Protein AF-A0A447TY41-F1 (afdb_monomer)

Nearest PDB structures (foldseek):
  3ml3-assembly1_A  TM=8.806E-01  e=8.687E-05  Shigella flexneri
  5ke1-assembly2_B  TM=9.148E-01  e=4.605E-04  Shigella flexneri
  3h09-assembly2_B  TM=2.979E-01  e=4.575E-01  Haemophilus influenzae
  3vn3-assembly2_B  TM=2.787E-01  e=1.148E+00  Typhula ishikariensis

Sequence (114 aa):
MTNEGTLVFGDSEETGAIFTLNGDLINMGTMTSGSSASTPGNTLYVDGDYTGNGGSLYLNTVLGDDDSATDKLVITGDASGTTDLYINGIGDGAQTTNGIEVVDVWRRIDQRCV

Mean predicted aligned error: 4.93 Å

Radius of gyration: 14.56 Å; Cα contacts (8 Å, |Δi|>4): 320; chains: 1; bounding box: 31×42×34 Å

InterPro domains:
  IPR006315 Outer membrane autotransporter barrel domain [TIGR01414] (39-105)
  IPR011050 Pectin lyase fold/virulence factor [SSF51126] (3-105)
  IPR012332 Autotransporter, pectate lyase C-like domain superfamily [G3DSA:2.160.20.20] (1-110)
  IPR043990 Autochaperone domain type 1 [PF18883] (40-105)
  IPR043990 Autochaperone domain type 1 [cd01344] (22-105)
  IPR051551 Bacterial autotransporter adhesion [PTHR35037] (2-109)

Solvent-accessible surface area (backbone atoms only — not comparable to full-atom values): 5992 Å² total; per-residue (Å²): 89,75,41,75,49,80,47,73,33,42,39,60,88,52,67,57,30,73,37,77,40,87,40,43,39,36,32,47,20,39,37,33,55,37,43,49,81,90,51,40,33,27,30,40,34,31,53,23,37,37,34,27,60,74,11,39,39,41,3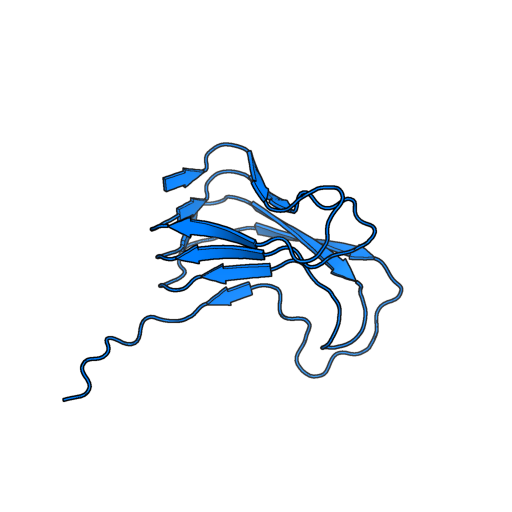1,35,29,43,38,37,37,47,84,37,47,35,21,34,42,38,29,54,18,53,78,46,80,41,63,52,78,44,75,54,70,44,78,89,53,50,79,54,89,87,46,65,81,45,70,48,69,40,66,67,70,78,83,75,77,126

pLDDT: mean 91.07, std 11.79, range [48.72, 98.69]

Secondary structure (DSSP, 8-state):
-EESSEEEES-SS-SS-EEEEES-EEESSEEEE-S-TT----EEEEES-EEEEEEEEEEEEE-SSTT--B-EEEESS-EEEEEEEEEEEES-----SS----EEE---------

Organism: Salmonella enterica I (NCBI:txid59201)

Structure (mmCIF, N/CA/C/O backbone):
data_AF-A0A447TY41-F1
#
_entry.id   AF-A0A447TY41-F1
#
loop_
_atom_site.group_PDB
_atom_site.id
_atom_site.type_symbol
_atom_site.label_atom_id
_atom_site.label_alt_id
_atom_site.label_comp_id
_atom_site.label_asym_id
_atom_site.label_entity_id
_atom_site.label_seq_id
_atom_site.pdbx_PDB_ins_code
_atom_site.Cartn_x
_atom_site.Cartn_y
_atom_site.Cartn_z
_atom_site.occupancy
_atom_site.B_iso_or_equiv
_atom_site.auth_seq_id
_atom_site.auth_comp_id
_atom_site.auth_asym_id
_atom_site.auth_atom_id
_atom_site.pdbx_PDB_model_num
ATOM 1 N N . MET A 1 1 ? 7.652 -4.869 -14.614 1.00 94.00 1 MET A N 1
ATOM 2 C CA . MET A 1 1 ? 7.192 -3.527 -15.040 1.00 94.00 1 MET A CA 1
ATOM 3 C C . MET A 1 1 ? 7.821 -2.474 -14.142 1.00 94.00 1 MET A C 1
ATOM 5 O O . MET A 1 1 ? 8.090 -2.792 -12.992 1.00 94.00 1 MET A O 1
ATOM 9 N N . THR A 1 2 ? 8.021 -1.245 -14.623 1.00 97.62 2 THR A N 1
ATOM 10 C CA . THR A 1 2 ? 8.491 -0.126 -13.786 1.00 97.62 2 THR A CA 1
ATOM 11 C C . THR A 1 2 ? 7.457 0.988 -13.821 1.00 97.62 2 THR A C 1
ATOM 13 O O . THR A 1 2 ? 7.138 1.494 -14.895 1.00 97.62 2 THR A O 1
ATOM 16 N N . ASN A 1 3 ? 6.923 1.357 -12.660 1.00 97.94 3 ASN A N 1
ATOM 17 C CA . ASN A 1 3 ? 6.087 2.538 -12.508 1.00 97.94 3 ASN A CA 1
ATOM 18 C C . ASN A 1 3 ? 6.968 3.738 -12.147 1.00 97.94 3 ASN A C 1
ATOM 20 O O . ASN A 1 3 ? 7.453 3.806 -11.025 1.00 97.94 3 ASN A O 1
ATOM 24 N N . GLU A 1 4 ? 7.142 4.682 -13.070 1.00 98.19 4 GLU A N 1
ATOM 25 C CA . GLU A 1 4 ? 7.783 5.990 -12.820 1.00 98.19 4 GLU A CA 1
ATOM 26 C C . GLU A 1 4 ? 6.763 7.147 -12.830 1.00 98.19 4 GLU A C 1
ATOM 28 O O . GLU A 1 4 ? 7.127 8.308 -12.660 1.00 98.19 4 GLU A O 1
ATOM 33 N N . GLY A 1 5 ? 5.482 6.837 -13.054 1.00 97.81 5 GLY A N 1
ATOM 34 C CA . GLY A 1 5 ? 4.388 7.801 -13.158 1.00 97.81 5 GLY A CA 1
ATOM 35 C C . GLY A 1 5 ? 3.292 7.516 -12.137 1.00 97.81 5 GLY A C 1
ATOM 36 O O . GLY A 1 5 ? 3.576 7.154 -10.996 1.00 97.81 5 GLY A O 1
ATOM 37 N N . THR A 1 6 ? 2.035 7.676 -12.547 1.00 96.12 6 THR A N 1
ATOM 38 C CA . THR A 1 6 ? 0.879 7.322 -11.716 1.00 96.12 6 THR A CA 1
ATOM 39 C C . THR A 1 6 ? 0.228 6.053 -12.242 1.00 96.12 6 THR A C 1
ATOM 41 O O . THR A 1 6 ? -0.228 6.013 -13.384 1.00 96.12 6 THR A O 1
ATOM 44 N N . LEU A 1 7 ? 0.134 5.042 -11.385 1.00 95.50 7 LEU A N 1
ATOM 45 C CA . LEU A 1 7 ? -0.699 3.867 -11.578 1.00 95.50 7 LEU A CA 1
ATOM 46 C C . LEU A 1 7 ? -1.964 4.034 -10.737 1.00 95.50 7 LEU A C 1
ATOM 48 O O . LEU A 1 7 ? -1.892 4.143 -9.514 1.00 95.50 7 LEU A O 1
ATOM 52 N N . VAL A 1 8 ? -3.118 4.059 -11.396 1.00 93.31 8 VAL A N 1
ATOM 53 C CA . VAL A 1 8 ? -4.423 4.076 -10.730 1.00 93.31 8 VAL A CA 1
ATOM 54 C C . VAL A 1 8 ? -5.003 2.670 -10.793 1.00 93.31 8 VAL A C 1
ATOM 56 O O . VAL A 1 8 ? -5.026 2.077 -11.871 1.00 93.31 8 VAL A O 1
ATOM 59 N N . PHE A 1 9 ? -5.452 2.134 -9.661 1.00 92.81 9 PHE A N 1
ATOM 60 C CA . PHE A 1 9 ? -6.133 0.840 -9.602 1.00 92.81 9 PHE A CA 1
ATOM 61 C C . PHE A 1 9 ? -7.521 0.976 -8.979 1.00 92.81 9 PHE A C 1
ATOM 63 O O . PHE A 1 9 ? -7.733 1.807 -8.105 1.00 92.81 9 PHE A O 1
ATOM 70 N N . GLY A 1 10 ? -8.459 0.137 -9.408 1.00 87.06 10 GLY A N 1
ATOM 71 C CA . GLY A 1 10 ? -9.863 0.238 -9.014 1.00 87.06 10 GLY A CA 1
ATOM 72 C C . GLY A 1 10 ? -10.682 1.168 -9.911 1.00 87.06 10 GLY A C 1
ATOM 73 O O . GLY A 1 10 ? -10.137 1.887 -10.748 1.00 87.06 10 GLY A O 1
ATOM 74 N N . ASP A 1 11 ? -12.000 1.107 -9.748 1.00 73.06 11 ASP A N 1
ATOM 75 C CA . ASP A 1 11 ? -12.969 1.963 -10.434 1.00 73.06 11 ASP A CA 1
ATOM 76 C C . ASP A 1 11 ? -13.445 3.059 -9.465 1.00 73.06 11 ASP A C 1
ATOM 78 O O . ASP A 1 11 ? -13.498 2.849 -8.253 1.00 73.06 11 ASP A O 1
ATOM 82 N N . SER A 1 12 ? -13.769 4.242 -9.983 1.00 66.62 12 SER A N 1
ATOM 83 C CA . SER A 1 12 ? -14.300 5.360 -9.201 1.00 66.62 12 SER A CA 1
ATOM 84 C C . SER A 1 12 ? -15.724 5.141 -8.691 1.00 66.62 12 SER A C 1
ATOM 86 O O . SER A 1 12 ? -16.121 5.822 -7.738 1.00 66.62 12 SER A O 1
ATOM 88 N N . GLU A 1 13 ? -16.473 4.229 -9.321 1.00 69.25 13 GLU A N 1
ATOM 89 C CA . GLU A 1 13 ? -17.896 3.985 -9.041 1.00 69.25 13 GLU A CA 1
ATOM 90 C C . GLU A 1 13 ? -18.181 2.628 -8.374 1.00 69.25 13 GLU A C 1
AT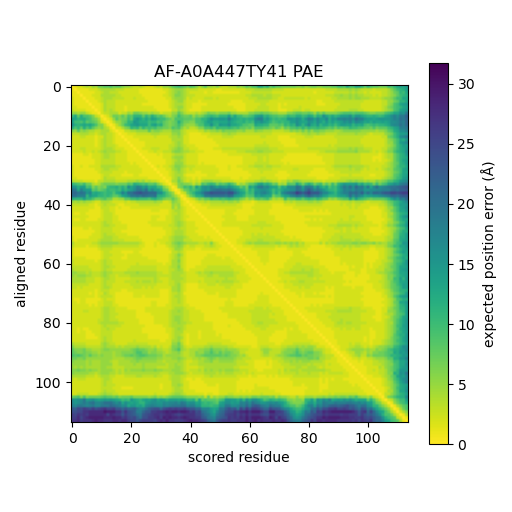OM 92 O O . GLU A 1 13 ? -19.237 2.470 -7.766 1.00 69.25 13 GLU A O 1
ATOM 97 N N . GLU A 1 14 ? -17.245 1.675 -8.428 1.00 71.50 14 GLU A N 1
ATOM 98 C CA . GLU A 1 14 ? -17.434 0.311 -7.918 1.00 71.50 14 GLU A CA 1
ATOM 99 C C . GLU A 1 14 ? -16.449 -0.035 -6.795 1.00 71.50 14 GLU A C 1
ATOM 101 O O . GLU A 1 14 ? -15.270 0.321 -6.825 1.00 71.50 14 GLU A O 1
ATOM 106 N N . THR A 1 15 ? -16.942 -0.789 -5.812 1.00 77.00 15 THR A N 1
ATOM 107 C CA . THR A 1 15 ? -16.141 -1.303 -4.688 1.00 77.00 15 THR A CA 1
ATOM 108 C C . THR A 1 15 ? -15.688 -2.728 -4.960 1.00 77.00 15 THR A C 1
ATOM 110 O O . THR A 1 15 ? -16.400 -3.495 -5.607 1.00 77.00 15 THR A O 1
ATOM 113 N N . GLY A 1 16 ? -14.525 -3.118 -4.435 1.00 86.19 16 GLY A N 1
ATOM 114 C CA . GLY A 1 16 ? -14.048 -4.498 -4.572 1.00 86.19 16 GLY A CA 1
ATOM 115 C C . GLY A 1 16 ? -13.411 -4.802 -5.927 1.00 86.19 16 GLY A C 1
ATOM 116 O O . GLY A 1 16 ? -13.225 -5.971 -6.267 1.00 86.19 16 GLY A O 1
ATOM 117 N N . ALA A 1 17 ? -13.077 -3.778 -6.718 1.00 90.38 17 ALA A N 1
ATOM 118 C CA . AL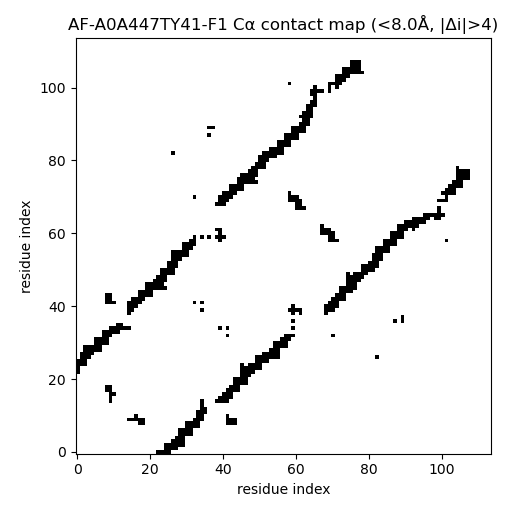A A 1 17 ? -12.400 -3.978 -7.987 1.00 90.38 17 ALA A CA 1
ATOM 119 C C . ALA A 1 17 ? -10.993 -4.549 -7.751 1.00 90.38 17 ALA A C 1
ATOM 121 O O . ALA A 1 17 ? -10.236 -4.060 -6.910 1.00 90.38 17 ALA A O 1
ATOM 122 N N . ILE A 1 18 ? -10.631 -5.571 -8.526 1.00 92.94 18 ILE A N 1
ATOM 123 C CA . ILE A 1 18 ? -9.299 -6.177 -8.502 1.00 92.94 18 ILE A CA 1
ATOM 124 C C . ILE A 1 18 ? -8.593 -5.815 -9.802 1.00 92.94 18 ILE A C 1
ATOM 126 O O . ILE A 1 18 ? -9.063 -6.154 -10.889 1.00 92.94 18 ILE A O 1
ATOM 130 N N . PHE A 1 19 ? -7.448 -5.148 -9.692 1.00 93.94 19 PHE A N 1
ATOM 131 C CA . PHE A 1 19 ? -6.555 -4.908 -10.816 1.00 93.94 19 PHE A CA 1
ATOM 132 C C . PHE A 1 19 ? -5.322 -5.797 -10.683 1.00 93.94 19 PHE A C 1
ATOM 134 O O . PHE A 1 19 ? -4.518 -5.623 -9.767 1.00 93.94 19 PHE A O 1
ATOM 141 N N . THR A 1 20 ? -5.180 -6.751 -11.601 1.00 96.12 20 THR A N 1
ATOM 142 C CA . THR A 1 20 ? -4.077 -7.715 -11.590 1.00 96.12 20 THR A CA 1
ATOM 143 C C . THR A 1 20 ? -2.957 -7.293 -12.529 1.00 96.12 20 THR A C 1
ATOM 145 O O . THR A 1 20 ? -3.161 -7.112 -13.731 1.00 96.12 20 THR A O 1
ATOM 148 N N . LEU A 1 21 ? -1.749 -7.215 -11.982 1.00 96.75 21 LEU A N 1
ATOM 149 C CA . LEU A 1 21 ? -0.504 -7.095 -12.719 1.00 96.7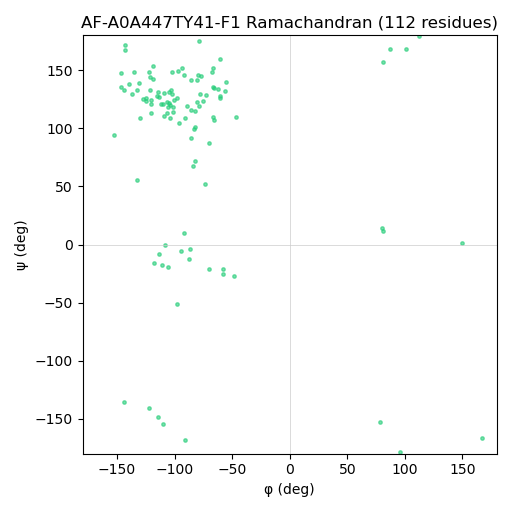5 21 LEU A CA 1
ATOM 150 C C . LEU A 1 21 ? 0.173 -8.458 -12.771 1.00 96.75 21 LEU A C 1
ATOM 152 O O . LEU A 1 21 ? 0.587 -8.984 -11.745 1.00 96.75 21 LEU A O 1
ATOM 156 N N . ASN A 1 22 ? 0.282 -9.024 -13.972 1.00 96.81 22 ASN A N 1
ATOM 157 C CA . ASN A 1 22 ? 0.975 -10.292 -14.172 1.00 96.81 22 ASN A CA 1
ATOM 158 C C . ASN A 1 22 ? 2.487 -10.037 -14.275 1.00 96.81 22 ASN A C 1
ATOM 160 O O . ASN A 1 22 ? 2.941 -9.398 -15.230 1.00 96.81 22 ASN A O 1
ATOM 164 N N . GLY A 1 23 ? 3.250 -10.552 -13.311 1.00 96.75 23 GLY A N 1
ATOM 165 C CA . GLY A 1 23 ? 4.698 -10.396 -13.201 1.00 96.75 23 GLY A CA 1
ATOM 166 C C . GLY A 1 23 ? 5.148 -9.258 -12.281 1.00 96.75 23 GLY A C 1
ATOM 167 O O . GLY A 1 23 ? 4.348 -8.550 -11.672 1.00 96.75 23 GLY A O 1
ATOM 168 N N . ASP A 1 24 ? 6.467 -9.086 -12.205 1.00 98.12 24 ASP A N 1
ATOM 169 C CA . ASP A 1 24 ? 7.102 -8.226 -11.204 1.00 98.12 24 ASP A CA 1
ATOM 170 C C . ASP A 1 24 ? 6.794 -6.733 -11.396 1.00 98.12 24 ASP A C 1
ATOM 172 O O . ASP A 1 24 ? 6.691 -6.230 -12.526 1.00 98.12 24 ASP A O 1
ATOM 176 N N . LEU A 1 25 ? 6.750 -5.989 -10.290 1.00 98.44 25 LEU A N 1
ATOM 177 C CA . LEU A 1 25 ? 6.538 -4.543 -10.257 1.00 98.44 25 LEU A CA 1
ATOM 178 C C . LEU A 1 25 ? 7.666 -3.826 -9.507 1.00 98.44 25 LEU A C 1
ATOM 180 O O . LEU A 1 25 ? 7.919 -4.092 -8.338 1.00 98.44 25 LEU A O 1
ATOM 184 N N . ILE A 1 26 ? 8.282 -2.839 -10.158 1.00 98.69 26 ILE A N 1
ATOM 185 C CA . ILE A 1 26 ? 9.167 -1.857 -9.527 1.00 98.69 26 ILE A CA 1
ATOM 186 C C . ILE A 1 26 ? 8.399 -0.539 -9.402 1.00 98.69 26 ILE A C 1
ATOM 188 O O . ILE A 1 26 ? 7.993 0.028 -10.417 1.00 98.69 26 ILE A O 1
ATOM 192 N N . ASN A 1 27 ? 8.209 -0.034 -8.184 1.00 98.56 27 ASN A N 1
ATOM 193 C CA . ASN A 1 27 ? 7.507 1.224 -7.937 1.00 98.56 27 ASN A CA 1
ATOM 194 C C . ASN A 1 27 ? 8.473 2.371 -7.598 1.00 98.56 27 ASN A C 1
ATOM 196 O O . ASN A 1 27 ? 9.033 2.422 -6.503 1.00 98.56 27 ASN A O 1
ATOM 200 N N . MET A 1 28 ? 8.623 3.306 -8.535 1.00 98.38 28 MET A N 1
ATOM 201 C CA . MET A 1 28 ? 9.368 4.570 -8.409 1.00 98.38 28 MET A CA 1
ATOM 202 C C . MET A 1 28 ? 8.449 5.803 -8.466 1.00 98.38 28 MET A C 1
ATOM 204 O O . MET A 1 28 ? 8.905 6.922 -8.256 1.00 98.38 28 MET A O 1
ATOM 208 N N . GLY A 1 29 ? 7.168 5.600 -8.783 1.00 98.25 29 GLY A N 1
ATOM 209 C CA . GLY A 1 29 ? 6.150 6.633 -8.925 1.00 98.25 29 GLY A CA 1
ATOM 210 C C . GLY A 1 29 ? 5.057 6.524 -7.863 1.00 98.25 29 GLY A C 1
ATOM 211 O O . GLY A 1 29 ? 5.290 6.094 -6.737 1.00 98.25 29 GLY A O 1
ATOM 212 N N . THR A 1 30 ? 3.839 6.921 -8.220 1.00 98.12 30 THR A N 1
ATOM 213 C CA . THR A 1 30 ? 2.658 6.837 -7.353 1.00 98.12 30 THR A CA 1
ATOM 214 C C . THR A 1 30 ? 1.772 5.673 -7.768 1.00 98.12 30 THR A C 1
ATOM 216 O O . THR A 1 30 ? 1.452 5.524 -8.944 1.00 98.12 30 THR A O 1
ATOM 219 N N . MET A 1 31 ? 1.333 4.878 -6.800 1.00 97.56 31 MET A N 1
ATOM 220 C CA . MET A 1 31 ? 0.205 3.961 -6.933 1.00 97.56 31 MET A CA 1
ATOM 221 C C . MET A 1 31 ? -0.949 4.521 -6.105 1.00 97.56 31 MET A C 1
ATOM 223 O O . MET A 1 31 ? -0.749 4.886 -4.948 1.00 97.56 31 MET A O 1
ATOM 227 N N . THR A 1 32 ? -2.144 4.623 -6.673 1.00 94.75 32 THR A N 1
ATOM 228 C CA . THR A 1 32 ? -3.308 5.167 -5.963 1.00 94.75 32 THR A CA 1
ATOM 229 C C . THR A 1 32 ? -4.558 4.370 -6.281 1.00 94.75 32 THR A C 1
ATOM 231 O O . THR A 1 32 ? -4.805 4.028 -7.438 1.00 94.75 32 THR A O 1
ATOM 234 N N . SER A 1 33 ? -5.365 4.103 -5.258 1.00 91.56 33 SER A N 1
ATOM 235 C CA . SER A 1 33 ? -6.720 3.602 -5.470 1.00 91.56 33 SER A CA 1
ATOM 236 C C . SER A 1 33 ? -7.571 4.683 -6.140 1.00 91.56 33 SER A C 1
ATOM 238 O O . SER A 1 33 ? -7.495 5.861 -5.782 1.00 91.56 33 SER A O 1
ATOM 240 N N . GLY A 1 34 ? -8.341 4.282 -7.147 1.00 79.69 34 GLY A N 1
ATOM 241 C CA . GLY A 1 34 ? -9.214 5.120 -7.961 1.00 79.69 34 GLY A CA 1
ATOM 242 C C . GLY A 1 34 ? -10.610 5.321 -7.375 1.00 79.69 34 GLY A C 1
ATOM 243 O O . GLY A 1 34 ? -11.378 6.090 -7.949 1.00 79.69 34 GLY A O 1
ATOM 244 N N . SER A 1 35 ? -10.943 4.678 -6.247 1.00 67.69 35 SER A N 1
ATOM 245 C CA . SER A 1 35 ? -12.245 4.874 -5.601 1.00 67.69 35 SER A CA 1
ATOM 246 C C . SER A 1 35 ? -12.393 6.322 -5.154 1.00 67.69 35 SER A C 1
ATOM 248 O O . SER A 1 35 ? -11.514 6.874 -4.484 1.00 67.69 35 SER A O 1
ATOM 250 N N . SER A 1 36 ? -13.551 6.921 -5.441 1.00 63.28 36 SER A N 1
ATOM 251 C CA . SER A 1 36 ? -13.985 8.080 -4.666 1.00 63.28 36 SER A CA 1
ATOM 252 C C . SER A 1 36 ? -14.013 7.677 -3.186 1.00 63.28 36 SER A C 1
ATOM 254 O O . SER A 1 36 ? -14.359 6.543 -2.850 1.00 63.28 36 SER A O 1
ATOM 256 N N . ALA A 1 37 ? -13.570 8.572 -2.303 1.00 59.16 37 ALA A N 1
ATOM 257 C CA . ALA A 1 37 ? -13.265 8.257 -0.907 1.00 59.16 37 ALA A CA 1
ATOM 258 C C . ALA A 1 37 ? -14.383 7.464 -0.185 1.00 59.16 37 ALA A C 1
ATOM 260 O O . ALA A 1 37 ? -14.100 6.674 0.699 1.00 59.16 37 ALA A O 1
ATOM 261 N N . SER A 1 38 ? -15.649 7.592 -0.585 1.00 63.84 38 SER A N 1
ATOM 262 C CA . SER A 1 38 ? -16.815 7.063 0.129 1.00 63.84 38 SER A CA 1
ATOM 263 C C . SER A 1 38 ? -16.869 5.553 0.402 1.00 63.84 38 SER A C 1
ATOM 265 O O . SER A 1 38 ? -17.587 5.183 1.330 1.00 63.84 38 SER A O 1
ATOM 267 N N . THR A 1 39 ? -16.153 4.688 -0.323 1.00 79.50 39 THR A N 1
ATOM 268 C CA . THR A 1 39 ? -16.205 3.231 -0.077 1.00 79.50 39 THR A CA 1
ATOM 269 C C . THR A 1 39 ? -14.919 2.500 -0.493 1.00 79.50 39 THR A C 1
ATOM 271 O O . THR A 1 39 ? -14.784 2.105 -1.648 1.00 79.50 39 THR A O 1
ATOM 274 N N . PRO A 1 40 ? -13.978 2.279 0.439 1.00 90.94 40 PRO A N 1
ATOM 275 C CA . PRO A 1 40 ? -12.800 1.442 0.213 1.00 90.94 40 PRO A CA 1
ATOM 276 C C . PRO A 1 40 ? -13.124 -0.018 -0.126 1.00 90.94 40 PRO A C 1
ATOM 278 O O . PRO A 1 40 ? 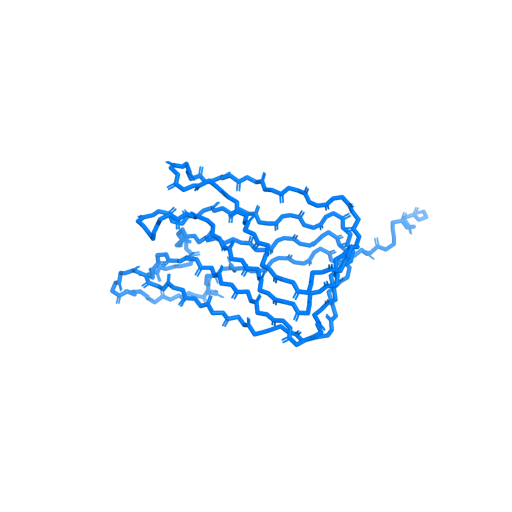-14.185 -0.529 0.233 1.00 90.94 40 PRO A O 1
ATOM 281 N N . GLY A 1 41 ? -12.162 -0.713 -0.732 1.00 92.38 41 GLY A N 1
ATOM 282 C CA . GLY A 1 41 ? -12.223 -2.159 -0.976 1.00 92.38 41 GLY A CA 1
ATOM 283 C C . GLY A 1 41 ? -11.481 -2.631 -2.228 1.00 92.38 41 GLY A C 1
ATOM 284 O O . GLY A 1 41 ? -11.519 -3.815 -2.553 1.00 92.38 41 GLY A O 1
ATOM 285 N N . ASN A 1 42 ? -10.827 -1.732 -2.961 1.00 93.56 42 ASN A N 1
ATOM 286 C CA . ASN A 1 42 ? -10.127 -2.070 -4.194 1.00 93.56 42 ASN A CA 1
ATOM 287 C C . ASN A 1 42 ? -8.790 -2.747 -3.909 1.00 93.56 42 ASN A C 1
ATOM 289 O O . ASN A 1 42 ? -8.082 -2.394 -2.969 1.00 93.56 42 ASN A O 1
ATOM 293 N N . THR A 1 43 ? -8.413 -3.696 -4.760 1.00 95.50 43 THR A N 1
ATOM 294 C CA . THR A 1 43 ? -7.167 -4.450 -4.613 1.00 95.50 43 THR A CA 1
ATOM 295 C C . THR A 1 43 ? -6.269 -4.268 -5.828 1.00 95.50 43 THR A C 1
ATOM 297 O O . THR A 1 43 ? -6.656 -4.579 -6.956 1.00 95.50 43 THR A O 1
ATOM 300 N N . LEU A 1 44 ? -5.036 -3.822 -5.588 1.00 97.19 44 LEU A N 1
ATOM 301 C CA . LEU A 1 44 ? -3.929 -4.000 -6.520 1.00 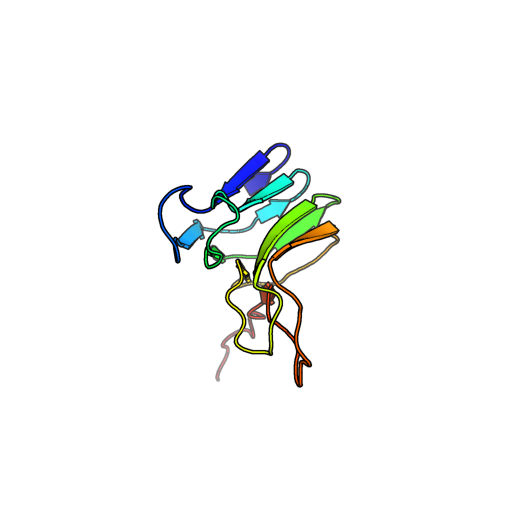97.19 44 LEU A CA 1
ATOM 302 C C . LEU A 1 44 ? -3.295 -5.365 -6.254 1.00 97.19 44 LEU A C 1
ATOM 304 O O . LEU A 1 44 ? -2.749 -5.590 -5.178 1.00 97.19 44 LEU A O 1
ATOM 308 N N . TYR A 1 45 ? -3.368 -6.270 -7.224 1.00 97.44 45 TYR A N 1
ATOM 309 C CA . TYR A 1 45 ? -2.835 -7.625 -7.114 1.00 97.44 45 TYR A CA 1
ATOM 310 C C . TYR A 1 45 ? -1.600 -7.775 -8.007 1.00 97.44 45 TYR A C 1
ATOM 312 O O . TYR A 1 45 ? -1.714 -7.758 -9.232 1.00 97.44 45 TYR A O 1
ATOM 320 N N . VAL A 1 46 ? -0.418 -7.907 -7.412 1.00 97.94 46 VAL A N 1
ATOM 321 C CA . VAL A 1 46 ? 0.851 -8.146 -8.110 1.00 97.94 46 VAL A CA 1
ATOM 322 C C . VAL A 1 46 ? 1.124 -9.645 -8.102 1.00 97.94 46 VAL A C 1
ATOM 324 O O . VAL A 1 46 ? 1.508 -10.206 -7.076 1.00 97.94 46 VAL A O 1
ATOM 327 N N . ASP A 1 47 ? 0.922 -10.290 -9.249 1.00 96.81 47 ASP A N 1
ATOM 328 C CA . ASP A 1 47 ? 1.243 -11.703 -9.436 1.00 96.81 47 ASP A CA 1
ATOM 329 C C . ASP A 1 47 ? 2.727 -11.876 -9.805 1.00 96.81 47 ASP A C 1
ATOM 331 O O . ASP A 1 47 ? 3.084 -12.171 -10.949 1.00 96.81 47 ASP A O 1
ATOM 335 N N . GLY A 1 48 ? 3.599 -11.568 -8.846 1.00 96.88 48 GLY A N 1
ATOM 336 C CA . GLY A 1 48 ? 5.050 -11.526 -8.995 1.00 96.88 48 GLY A CA 1
ATOM 337 C C . GLY A 1 48 ? 5.726 -10.834 -7.813 1.00 96.88 48 GLY A C 1
ATOM 338 O O . GLY A 1 48 ? 5.100 -10.589 -6.778 1.00 96.88 48 GLY A O 1
ATOM 339 N N . ASP A 1 49 ? 7.005 -10.503 -7.975 1.00 97.50 49 ASP A N 1
ATOM 340 C CA . ASP A 1 49 ? 7.768 -9.788 -6.952 1.00 97.50 49 ASP A CA 1
ATOM 341 C C . ASP A 1 49 ? 7.458 -8.279 -6.981 1.00 97.50 49 ASP A C 1
ATOM 343 O O . ASP A 1 49 ? 7.253 -7.672 -8.037 1.00 97.50 49 ASP A O 1
ATOM 347 N N . TYR A 1 50 ? 7.473 -7.638 -5.812 1.00 98.31 50 TYR A N 1
ATOM 348 C CA . TYR A 1 50 ? 7.323 -6.191 -5.664 1.00 98.31 50 TYR A CA 1
ATOM 349 C C . TYR A 1 50 ? 8.615 -5.559 -5.143 1.00 98.31 50 TYR A C 1
ATOM 351 O O . TYR A 1 50 ? 9.142 -5.934 -4.096 1.00 98.31 50 TYR A O 1
ATOM 359 N N . THR A 1 51 ? 9.112 -4.541 -5.840 1.00 98.69 51 THR A N 1
ATOM 360 C CA . THR A 1 51 ? 10.257 -3.737 -5.405 1.00 98.69 51 THR A CA 1
ATOM 361 C C . THR A 1 51 ? 9.857 -2.275 -5.271 1.00 98.69 51 THR A C 1
ATOM 363 O O . THR A 1 51 ? 9.604 -1.589 -6.260 1.00 98.69 51 THR A O 1
ATOM 366 N N . GLY A 1 52 ? 9.851 -1.765 -4.045 1.00 98.56 52 GLY A N 1
ATOM 367 C CA . GLY A 1 52 ? 9.743 -0.336 -3.788 1.00 98.56 52 GLY A CA 1
ATOM 368 C C . GLY A 1 52 ? 11.078 0.372 -4.029 1.00 98.56 52 GLY A C 1
ATOM 369 O O . GLY A 1 52 ? 12.105 -0.037 -3.494 1.00 98.56 52 GLY A O 1
ATOM 370 N N . ASN A 1 53 ? 11.080 1.450 -4.808 1.00 98.25 53 ASN A N 1
ATOM 371 C CA . ASN A 1 53 ? 12.268 2.259 -5.077 1.00 98.25 53 ASN A CA 1
ATOM 372 C C . ASN A 1 53 ? 11.956 3.755 -4.905 1.00 98.25 53 ASN A C 1
ATOM 374 O O . ASN A 1 53 ? 12.114 4.552 -5.828 1.00 98.25 53 ASN A O 1
ATOM 378 N N . GLY A 1 54 ? 11.454 4.114 -3.716 1.00 95.56 54 GLY A N 1
ATOM 379 C CA . GLY A 1 54 ? 11.125 5.497 -3.348 1.00 95.56 54 GLY A CA 1
ATOM 380 C C . GLY A 1 54 ? 9.778 6.007 -3.870 1.00 95.56 54 GLY A C 1
ATOM 381 O O . GLY A 1 54 ? 9.524 7.205 -3.804 1.00 95.56 54 GLY A O 1
ATOM 382 N N . GLY A 1 55 ? 8.929 5.120 -4.399 1.00 97.88 55 GLY A N 1
ATOM 383 C CA . GLY A 1 55 ? 7.560 5.454 -4.794 1.00 97.88 55 GLY A CA 1
ATOM 384 C C . GLY A 1 55 ? 6.581 5.524 -3.615 1.00 97.88 55 GLY A C 1
ATOM 385 O O . GLY A 1 55 ? 6.912 5.170 -2.482 1.00 97.88 55 GLY A O 1
ATOM 386 N N . SER A 1 56 ? 5.343 5.928 -3.898 1.00 98.44 56 SER A N 1
ATOM 387 C CA . SER A 1 56 ? 4.258 6.043 -2.914 1.00 98.44 56 SER A CA 1
ATOM 388 C C . SER A 1 56 ? 3.080 5.123 -3.239 1.00 98.44 56 SER A C 1
ATOM 390 O O . SER A 1 56 ? 2.838 4.802 -4.405 1.00 98.44 56 SER A O 1
ATOM 392 N N . LEU A 1 57 ? 2.326 4.738 -2.212 1.00 98.38 57 LEU A N 1
ATOM 393 C CA . LEU A 1 57 ? 1.062 4.013 -2.294 1.00 98.38 57 LEU A CA 1
ATOM 394 C C . LEU A 1 57 ? -0.013 4.763 -1.496 1.00 98.38 57 LEU A C 1
ATOM 396 O O . LEU A 1 57 ? 0.176 5.022 -0.312 1.00 98.38 57 LEU A O 1
ATOM 400 N N . TYR A 1 58 ? -1.136 5.083 -2.137 1.00 96.44 58 TYR A N 1
ATOM 401 C CA . TYR A 1 58 ? -2.298 5.726 -1.524 1.00 96.44 58 TYR A CA 1
ATOM 402 C C . TYR A 1 58 ? -3.481 4.757 -1.490 1.00 96.44 58 TYR A C 1
ATOM 404 O O . TYR A 1 58 ? -3.934 4.286 -2.538 1.00 96.44 58 TYR A O 1
ATOM 412 N N . LEU A 1 59 ? -3.982 4.488 -0.285 1.00 95.62 59 LEU A N 1
ATOM 413 C CA . LEU A 1 59 ? -5.122 3.609 -0.017 1.00 95.62 59 LEU A CA 1
ATOM 414 C C . LEU A 1 59 ? -6.218 4.384 0.711 1.00 95.62 59 LEU A C 1
ATOM 416 O O . LEU A 1 59 ? -5.915 5.226 1.557 1.00 95.62 59 LEU A O 1
ATOM 420 N N . ASN A 1 60 ? -7.482 4.089 0.420 1.00 93.62 60 ASN A N 1
ATOM 421 C CA . ASN A 1 60 ? -8.594 4.540 1.248 1.00 93.62 60 ASN A CA 1
ATOM 422 C C . ASN A 1 60 ? -8.914 3.479 2.307 1.00 93.62 60 ASN A C 1
ATOM 424 O O . ASN A 1 60 ? -8.821 2.280 2.039 1.00 93.62 60 ASN A O 1
ATOM 428 N N . THR A 1 61 ? -9.328 3.918 3.494 1.00 94.06 61 THR A N 1
ATOM 429 C CA . THR A 1 61 ? -9.688 3.025 4.605 1.00 94.06 61 THR A CA 1
ATOM 430 C C . THR A 1 61 ? -10.811 3.642 5.432 1.00 94.06 61 THR A C 1
ATOM 432 O O . THR A 1 61 ? -10.758 4.822 5.782 1.00 94.06 61 THR A O 1
ATOM 435 N N . VAL A 1 62 ? -11.821 2.850 5.792 1.00 93.88 62 VAL A N 1
ATOM 436 C CA . VAL A 1 62 ? -12.751 3.221 6.862 1.00 93.88 62 VAL A CA 1
ATOM 437 C C . VAL A 1 62 ? -12.012 3.024 8.180 1.00 93.88 62 VAL A C 1
ATOM 439 O O . VAL A 1 62 ? -11.504 1.946 8.445 1.00 93.88 62 VAL A O 1
ATOM 442 N N . LEU A 1 63 ? -11.901 4.052 9.012 1.00 94.88 63 LEU A N 1
ATOM 443 C CA . LEU A 1 63 ? -11.241 3.951 10.307 1.00 94.88 63 LEU A CA 1
ATOM 444 C C . LEU A 1 63 ? -12.221 3.365 11.328 1.00 94.88 63 LEU A C 1
ATOM 446 O O . LEU A 1 63 ? -13.084 4.075 11.848 1.00 94.88 63 LEU A O 1
ATOM 450 N N . GLY A 1 64 ? -12.067 2.073 11.605 1.00 96.31 64 GLY A N 1
ATOM 451 C CA . GLY A 1 64 ? -12.855 1.306 12.566 1.00 96.31 64 GLY A CA 1
ATOM 452 C C . GLY A 1 64 ? -12.000 0.264 13.291 1.00 96.31 64 GLY A C 1
ATOM 453 O O . GLY A 1 64 ? -10.910 0.579 13.768 1.00 96.31 64 GLY A O 1
ATOM 454 N N . ASP A 1 65 ? -12.525 -0.952 13.425 1.00 97.12 65 ASP A N 1
ATOM 455 C CA . 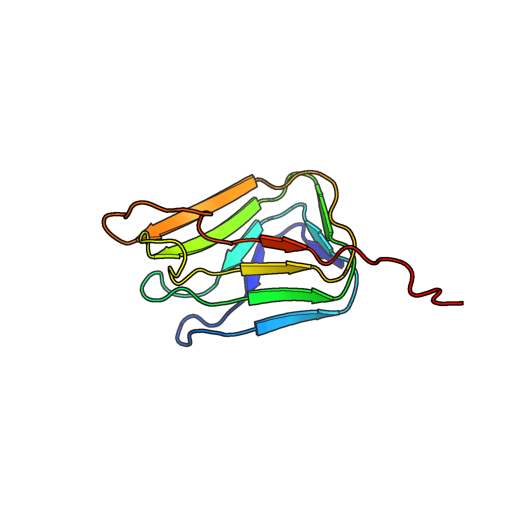ASP A 1 65 ? -11.852 -2.101 14.040 1.00 97.12 65 ASP A CA 1
ATOM 456 C C . ASP A 1 65 ? -11.073 -2.926 12.994 1.00 97.12 65 ASP A C 1
ATOM 458 O O . ASP A 1 65 ? -10.850 -2.468 11.872 1.00 97.12 65 ASP A O 1
ATOM 462 N N . ASP A 1 66 ? -10.622 -4.128 13.362 1.00 97.88 66 ASP A N 1
ATOM 463 C CA . ASP A 1 66 ? -9.831 -5.021 12.500 1.00 97.88 66 ASP A CA 1
ATOM 464 C C . ASP A 1 66 ? -10.549 -5.390 11.181 1.00 97.88 66 ASP A C 1
ATOM 466 O O . ASP A 1 66 ? -9.879 -5.667 10.187 1.00 97.88 66 ASP A O 1
ATOM 470 N N . ASP A 1 67 ? -11.889 -5.347 11.149 1.00 95.88 67 ASP A N 1
ATOM 471 C CA . ASP A 1 67 ? -12.720 -5.721 9.992 1.00 95.88 67 ASP A CA 1
ATOM 472 C C . ASP A 1 67 ? -13.037 -4.527 9.070 1.00 95.88 67 ASP A C 1
ATOM 474 O O . ASP A 1 67 ? -13.867 -4.611 8.158 1.00 95.88 67 ASP A O 1
ATOM 478 N N . SER A 1 68 ? -12.379 -3.389 9.297 1.00 95.75 68 SER A N 1
ATOM 479 C CA . SER A 1 68 ? -12.571 -2.173 8.515 1.00 95.75 68 SER A CA 1
ATOM 480 C C . SER A 1 68 ? -12.346 -2.383 7.017 1.00 95.75 68 SER A C 1
ATOM 482 O O . SER A 1 68 ? -11.309 -2.888 6.580 1.00 95.75 68 SER A O 1
ATOM 484 N N . ALA A 1 69 ? -13.287 -1.893 6.206 1.00 93.38 69 ALA A N 1
ATOM 485 C CA . ALA A 1 69 ? -13.126 -1.860 4.760 1.00 93.38 69 ALA A CA 1
ATOM 486 C C . ALA A 1 69 ? -11.913 -1.001 4.376 1.00 93.38 69 ALA A C 1
ATOM 488 O O . ALA A 1 69 ? -11.799 0.163 4.774 1.00 93.38 69 ALA A O 1
ATOM 489 N N . THR A 1 70 ? -11.019 -1.570 3.573 1.00 94.75 70 THR A N 1
ATOM 490 C CA . THR A 1 70 ? -9.799 -0.906 3.121 1.00 94.75 70 THR A CA 1
ATOM 491 C C . THR A 1 70 ? -9.421 -1.346 1.718 1.00 94.75 70 THR A C 1
ATOM 493 O O . THR A 1 70 ? -9.637 -2.497 1.336 1.00 94.75 70 THR A O 1
ATOM 496 N N . ASP A 1 71 ? -8.815 -0.433 0.967 1.00 95.88 71 ASP A N 1
ATOM 497 C CA . ASP A 1 71 ? -8.063 -0.799 -0.225 1.00 95.88 71 ASP A CA 1
ATOM 498 C C . ASP A 1 71 ? -6.818 -1.610 0.173 1.00 95.88 71 ASP A C 1
ATOM 500 O O . ASP A 1 71 ? -6.299 -1.452 1.285 1.00 95.88 71 ASP A O 1
ATOM 504 N N . LYS A 1 72 ? -6.344 -2.482 -0.723 1.00 96.88 72 LYS A N 1
ATOM 505 C CA . LYS A 1 72 ? -5.234 -3.405 -0.453 1.00 96.88 72 LYS A CA 1
ATOM 506 C C . LYS A 1 72 ? -4.216 -3.473 -1.587 1.00 96.88 72 LYS A C 1
ATOM 508 O O . LYS A 1 72 ? -4.561 -3.398 -2.766 1.00 96.88 72 LYS A O 1
ATOM 513 N N . LEU A 1 73 ? -2.960 -3.704 -1.213 1.00 98.38 73 LEU A N 1
ATOM 514 C CA . LEU A 1 73 ? -1.927 -4.243 -2.098 1.00 98.38 73 LEU A CA 1
ATOM 515 C C . LEU A 1 73 ? -1.682 -5.709 -1.726 1.00 98.38 73 LEU A C 1
ATOM 517 O O . LEU A 1 73 ? -1.318 -6.000 -0.592 1.00 98.38 73 LEU A O 1
ATOM 521 N N . VAL A 1 74 ? -1.854 -6.619 -2.679 1.00 98.12 74 VAL A N 1
ATOM 522 C CA . VAL A 1 74 ? -1.551 -8.047 -2.521 1.00 98.12 74 VAL A CA 1
ATOM 523 C C . VAL A 1 74 ? -0.403 -8.411 -3.452 1.00 98.12 74 VAL A C 1
ATOM 525 O O . VAL A 1 74 ? -0.439 -8.067 -4.632 1.00 98.12 74 VAL A O 1
ATOM 528 N N . ILE A 1 75 ? 0.615 -9.093 -2.934 1.00 98.31 75 ILE A N 1
ATOM 529 C CA . ILE A 1 75 ? 1.825 -9.492 -3.665 1.00 98.31 75 ILE A CA 1
ATOM 530 C C . ILE A 1 75 ? 1.994 -11.005 -3.524 1.00 98.31 75 ILE A C 1
ATOM 532 O O . ILE A 1 75 ? 2.057 -11.503 -2.404 1.00 98.31 75 ILE A O 1
ATOM 536 N N . THR A 1 76 ? 2.075 -11.745 -4.634 1.00 96.62 76 THR A N 1
ATOM 537 C CA . THR A 1 76 ? 2.217 -13.218 -4.599 1.00 96.62 76 THR A CA 1
ATOM 538 C C . THR A 1 76 ? 3.664 -13.708 -4.504 1.00 96.62 76 THR A C 1
ATOM 540 O O . THR A 1 76 ? 3.898 -14.897 -4.270 1.00 96.62 76 THR A O 1
ATOM 543 N N . GLY A 1 77 ? 4.626 -12.810 -4.728 1.00 95.81 77 GLY A N 1
ATOM 544 C CA . GLY A 1 77 ? 6.059 -13.057 -4.628 1.00 95.81 77 GLY A CA 1
ATOM 545 C C . GLY A 1 77 ? 6.719 -12.356 -3.441 1.00 95.81 77 GLY A C 1
ATOM 546 O O . GLY A 1 77 ? 6.105 -12.060 -2.415 1.00 95.81 77 GLY A O 1
ATOM 547 N N . ASP A 1 78 ? 8.012 -12.088 -3.577 1.00 96.62 78 ASP A N 1
ATOM 548 C CA . ASP A 1 78 ? 8.773 -11.374 -2.560 1.00 96.62 78 ASP A CA 1
ATOM 549 C C . ASP A 1 78 ? 8.555 -9.856 -2.655 1.00 96.62 78 ASP A C 1
ATOM 551 O O . ASP A 1 78 ? 8.512 -9.268 -3.735 1.00 96.62 78 ASP A O 1
ATOM 555 N N . ALA A 1 79 ? 8.471 -9.198 -1.496 1.00 97.00 79 ALA A N 1
ATOM 556 C CA . ALA A 1 79 ? 8.461 -7.742 -1.384 1.00 97.00 79 ALA A CA 1
ATOM 557 C C . ALA A 1 79 ? 9.818 -7.233 -0.872 1.00 97.00 79 ALA A C 1
ATOM 559 O O . ALA A 1 79 ? 10.339 -7.726 0.134 1.00 97.00 79 ALA A O 1
ATOM 560 N N . SER A 1 80 ? 10.388 -6.229 -1.539 1.00 98.00 80 SER A N 1
ATOM 561 C CA . SER A 1 80 ? 11.670 -5.624 -1.165 1.00 98.00 80 SER A CA 1
ATOM 562 C C . SER A 1 80 ? 11.699 -4.107 -1.388 1.00 98.00 80 SER A C 1
ATOM 564 O O . SER A 1 80 ? 10.821 -3.539 -2.037 1.00 98.00 80 SER A O 1
ATOM 566 N N . GLY A 1 81 ? 12.720 -3.438 -0.843 1.00 98.12 81 GLY A N 1
ATOM 567 C CA . GLY A 1 81 ? 12.920 -1.997 -1.016 1.00 98.12 81 GLY A CA 1
ATOM 568 C C . GLY A 1 81 ? 12.019 -1.128 -0.131 1.00 98.12 81 GLY A C 1
ATOM 569 O O . GLY A 1 81 ? 11.653 -1.535 0.972 1.00 98.12 81 GLY A O 1
ATOM 570 N N . THR A 1 82 ? 11.713 0.094 -0.582 1.00 98.19 82 THR A N 1
ATOM 571 C CA . THR A 1 82 ? 10.958 1.098 0.192 1.00 98.19 82 THR A CA 1
ATOM 572 C C . THR A 1 82 ? 9.813 1.724 -0.603 1.00 98.19 82 THR A C 1
ATOM 574 O O . THR A 1 82 ? 9.930 2.033 -1.791 1.00 98.19 82 THR A O 1
ATOM 577 N N . THR A 1 83 ? 8.677 1.921 0.059 1.00 98.50 83 THR A N 1
ATOM 578 C CA . THR A 1 83 ? 7.499 2.616 -0.476 1.00 98.50 83 THR A CA 1
ATOM 579 C C . THR A 1 83 ? 6.844 3.398 0.648 1.00 98.50 83 THR A C 1
ATOM 581 O O . THR A 1 83 ? 6.630 2.844 1.725 1.00 98.50 83 THR A O 1
ATOM 584 N N . ASP A 1 84 ? 6.518 4.661 0.393 1.00 98.56 84 ASP A N 1
ATOM 585 C CA . ASP A 1 84 ? 5.776 5.484 1.344 1.00 98.56 84 ASP A CA 1
ATOM 586 C C . ASP A 1 84 ? 4.285 5.153 1.254 1.00 98.56 84 ASP A C 1
ATOM 588 O O . ASP A 1 84 ? 3.681 5.252 0.185 1.00 98.56 84 ASP A O 1
ATOM 592 N N . LEU A 1 85 ? 3.691 4.744 2.373 1.00 98.00 85 LEU A N 1
ATOM 593 C CA . LEU A 1 85 ? 2.278 4.387 2.452 1.00 98.00 85 LEU A CA 1
ATOM 594 C C . LEU A 1 85 ? 1.464 5.535 3.055 1.00 98.00 85 LEU A C 1
ATOM 596 O O . LEU A 1 85 ? 1.712 5.961 4.183 1.00 98.00 85 LEU A O 1
ATOM 600 N N . TYR A 1 86 ? 0.451 5.979 2.320 1.00 97.25 86 TYR A N 1
ATOM 601 C CA . TYR A 1 86 ? -0.503 6.999 2.733 1.00 97.25 86 TYR A CA 1
ATOM 602 C C . TYR A 1 86 ? -1.898 6.390 2.841 1.00 97.25 86 TYR A C 1
ATOM 604 O O . TYR A 1 86 ? -2.401 5.786 1.893 1.00 97.25 86 TYR A O 1
ATOM 612 N N . ILE A 1 87 ? -2.534 6.591 3.993 1.00 94.75 87 ILE A N 1
ATOM 613 C CA . ILE A 1 87 ? -3.912 6.168 4.237 1.00 94.75 87 ILE A CA 1
ATOM 614 C C . ILE A 1 87 ? -4.815 7.397 4.224 1.00 94.75 87 ILE A C 1
ATOM 616 O O . ILE A 1 87 ? -4.676 8.293 5.058 1.00 94.75 87 ILE A O 1
ATOM 620 N N . ASN A 1 88 ? -5.756 7.425 3.288 1.00 92.81 88 ASN A N 1
ATOM 621 C CA . ASN A 1 88 ? -6.880 8.344 3.308 1.00 92.81 88 ASN A CA 1
ATOM 622 C C . ASN A 1 88 ? -8.001 7.729 4.157 1.00 92.81 88 ASN A C 1
ATOM 624 O O . ASN A 1 88 ? -8.806 6.927 3.680 1.00 92.81 88 ASN A O 1
ATOM 628 N N . GLY A 1 89 ? -7.981 8.057 5.446 1.00 92.19 89 GLY A N 1
ATOM 629 C CA . GLY A 1 89 ? -8.901 7.512 6.438 1.00 92.19 89 GLY A CA 1
ATOM 630 C C . GLY A 1 89 ? -10.225 8.273 6.516 1.00 92.19 89 GLY A C 1
ATOM 631 O O . GLY A 1 89 ? -10.245 9.503 6.467 1.00 92.19 89 GLY A O 1
ATOM 632 N N . ILE A 1 90 ? -11.327 7.544 6.700 1.00 89.38 90 ILE A N 1
ATOM 633 C CA . ILE A 1 90 ? -12.673 8.107 6.873 1.00 89.38 90 ILE A CA 1
ATOM 634 C C . ILE A 1 90 ? -13.344 7.441 8.064 1.00 89.38 90 ILE A C 1
ATOM 636 O O . ILE A 1 90 ? -13.352 6.221 8.155 1.00 89.38 90 ILE A O 1
ATOM 640 N N . GLY A 1 91 ? -13.950 8.223 8.949 1.00 90.50 91 GLY A N 1
ATOM 641 C CA . GLY A 1 91 ? -14.600 7.717 10.156 1.00 90.50 91 GLY A CA 1
ATOM 642 C C . GLY A 1 91 ? -13.873 8.138 11.426 1.00 90.50 91 GLY A C 1
ATOM 643 O O . GLY A 1 91 ? -12.861 8.838 11.383 1.00 90.50 91 GLY A O 1
ATOM 644 N N . ASP A 1 92 ? -14.427 7.718 12.558 1.00 93.50 92 ASP A N 1
ATOM 645 C CA . ASP A 1 92 ? -14.035 8.211 13.883 1.00 93.50 92 ASP A CA 1
ATOM 646 C C . ASP A 1 92 ? -12.982 7.325 14.573 1.00 93.50 92 ASP A C 1
ATOM 648 O O . ASP A 1 92 ? -12.469 7.680 15.636 1.00 93.50 92 ASP A O 1
ATOM 652 N N . GLY A 1 93 ? -12.636 6.188 13.960 1.00 94.38 93 GLY A N 1
ATOM 653 C CA . GLY A 1 93 ? -11.729 5.192 14.518 1.00 94.38 93 GLY A CA 1
ATOM 654 C C . GLY A 1 93 ? -12.403 4.254 15.522 1.00 94.38 93 GLY A C 1
ATOM 655 O O . GLY A 1 93 ? -13.414 4.576 16.149 1.00 94.38 93 GLY A O 1
ATOM 656 N N . ALA A 1 94 ? -11.805 3.079 15.709 1.00 97.44 94 ALA A N 1
ATOM 657 C CA . ALA A 1 94 ? -12.098 2.186 16.822 1.00 97.44 94 ALA A CA 1
ATOM 658 C C . ALA A 1 94 ? -10.808 1.505 17.302 1.00 97.44 94 ALA A C 1
ATOM 660 O O . ALA A 1 94 ? -9.739 1.650 16.709 1.00 97.44 94 ALA A O 1
ATOM 661 N N . GLN A 1 95 ? -10.893 0.794 18.425 1.00 97.69 95 GLN A N 1
ATOM 662 C CA . GLN A 1 95 ? -9.766 0.006 18.910 1.00 97.69 95 GLN A CA 1
ATOM 663 C C . GLN A 1 95 ? -9.580 -1.225 18.019 1.00 97.69 9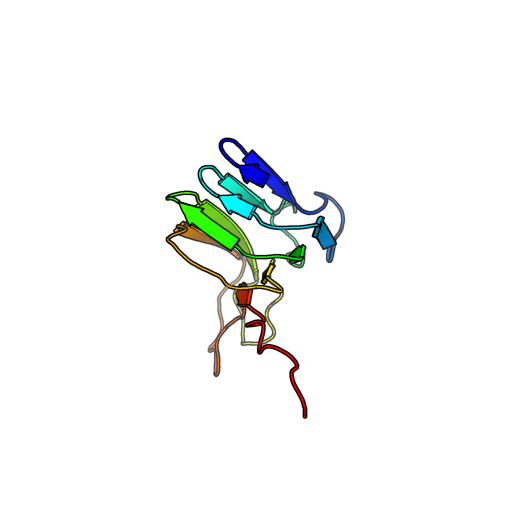5 GLN A C 1
ATOM 665 O O . GLN A 1 95 ? -10.513 -2.007 17.847 1.00 97.69 95 GLN A O 1
ATOM 670 N N . THR A 1 96 ? -8.358 -1.427 17.538 1.00 97.69 96 THR A N 1
ATOM 671 C CA . THR A 1 96 ? -7.942 -2.649 16.852 1.00 97.69 96 THR A CA 1
ATOM 672 C C . THR A 1 96 ? -7.308 -3.638 17.829 1.00 97.69 96 THR A C 1
ATOM 674 O O . THR A 1 96 ? -6.739 -3.248 18.853 1.00 97.69 96 THR A O 1
ATOM 677 N N . THR A 1 97 ? -7.415 -4.930 17.525 1.00 98.19 97 THR A N 1
ATOM 678 C CA . THR A 1 97 ? -6.689 -5.992 18.238 1.00 98.19 97 THR A CA 1
ATOM 679 C C . THR A 1 97 ? -5.434 -6.376 17.466 1.00 98.19 97 THR A C 1
ATOM 681 O O . THR A 1 97 ? -4.341 -6.376 18.029 1.00 98.19 97 THR A O 1
ATOM 684 N N . ASN A 1 98 ? -5.586 -6.670 16.174 1.00 97.12 98 ASN A N 1
ATOM 685 C CA . ASN A 1 98 ? -4.498 -7.071 15.283 1.00 97.12 98 ASN A CA 1
ATOM 686 C C . ASN A 1 98 ? -4.100 -5.953 14.309 1.00 97.12 98 ASN A C 1
ATOM 688 O O . ASN A 1 98 ? -2.987 -5.968 13.785 1.00 97.12 98 ASN A O 1
ATOM 692 N N . GLY A 1 99 ? -4.982 -4.968 14.108 1.00 97.44 99 GLY A N 1
ATOM 693 C CA . GLY A 1 99 ? -4.814 -3.901 13.125 1.00 97.44 99 GLY A CA 1
ATOM 694 C C . GLY A 1 99 ? -5.635 -4.142 11.860 1.00 97.44 99 GLY A C 1
ATOM 695 O O . GLY A 1 99 ? -6.162 -5.229 11.644 1.00 97.44 99 GLY A O 1
ATOM 696 N N . ILE A 1 100 ? -5.724 -3.109 11.021 1.00 97.88 100 ILE A N 1
ATOM 697 C CA . ILE A 1 100 ? -6.365 -3.174 9.703 1.00 97.88 100 ILE A CA 1
ATOM 698 C C . ILE A 1 100 ? -5.300 -3.583 8.685 1.00 97.88 100 ILE A C 1
ATOM 700 O O . ILE A 1 100 ? -4.294 -2.891 8.513 1.00 97.88 100 ILE A O 1
ATOM 704 N N . GLU A 1 101 ? -5.502 -4.712 8.015 1.00 97.81 101 GLU A N 1
ATOM 705 C CA . GLU A 1 101 ? -4.563 -5.213 7.013 1.00 97.81 101 GLU A CA 1
ATOM 706 C C . GLU A 1 101 ? -4.718 -4.467 5.683 1.00 97.81 101 GLU A C 1
ATOM 708 O O . GLU A 1 101 ? -5.757 -4.547 5.032 1.00 97.81 101 GLU A O 1
ATOM 713 N N . VAL A 1 102 ? -3.652 -3.796 5.246 1.00 97.44 102 VAL A N 1
ATOM 714 C CA . VAL A 1 102 ? -3.633 -2.985 4.014 1.00 97.44 102 VAL A CA 1
ATOM 715 C C . VAL A 1 102 ? -2.635 -3.487 2.962 1.00 97.44 102 VAL A C 1
ATOM 717 O O . VAL A 1 102 ? -2.717 -3.117 1.790 1.00 97.44 102 VAL A O 1
ATOM 720 N N . VAL A 1 103 ? -1.699 -4.351 3.364 1.00 97.94 103 VAL A N 1
ATOM 721 C CA . VAL A 1 103 ? -0.730 -5.004 2.476 1.00 97.94 103 VAL A CA 1
ATOM 722 C C . VAL A 1 103 ? -0.606 -6.471 2.873 1.00 97.94 103 VAL A C 1
ATOM 724 O O . VAL A 1 103 ? -0.350 -6.755 4.041 1.00 97.94 103 VAL A O 1
ATOM 727 N N . ASP A 1 104 ? -0.724 -7.369 1.898 1.00 97.69 104 ASP A N 1
ATOM 728 C CA . ASP A 1 104 ? -0.504 -8.810 2.055 1.00 97.69 104 ASP A CA 1
ATOM 729 C C . ASP A 1 104 ? 0.611 -9.272 1.101 1.00 97.69 104 ASP A C 1
ATOM 731 O O . ASP A 1 104 ? 0.642 -8.899 -0.074 1.00 97.69 104 ASP A O 1
ATOM 735 N N . VAL A 1 105 ? 1.556 -10.059 1.618 1.00 96.75 105 VAL A N 1
ATOM 736 C CA . VAL A 1 105 ? 2.718 -10.559 0.872 1.00 96.75 105 VAL A CA 1
ATOM 737 C C . VAL A 1 105 ? 2.832 -12.059 1.071 1.00 96.75 105 VAL A C 1
ATOM 739 O O . VAL A 1 105 ? 3.246 -12.545 2.130 1.00 96.75 105 VAL A O 1
ATOM 742 N N . TRP A 1 106 ? 2.534 -12.806 0.017 1.00 89.00 106 TRP A N 1
ATOM 743 C CA . TRP A 1 106 ? 2.700 -14.246 -0.000 1.00 89.00 106 TRP A CA 1
ATOM 744 C C . TRP A 1 106 ? 4.151 -14.534 -0.334 1.00 89.00 106 TRP A C 1
ATOM 746 O O . TRP A 1 106 ? 4.576 -14.502 -1.481 1.00 89.00 106 TRP A O 1
ATOM 756 N N . ARG A 1 107 ? 4.955 -14.818 0.688 1.00 75.19 107 ARG A N 1
ATOM 757 C CA . ARG A 1 107 ? 6.326 -15.262 0.431 1.00 75.19 107 ARG A CA 1
ATOM 758 C C . ARG A 1 107 ? 6.266 -16.550 -0.378 1.00 75.19 107 ARG A C 1
ATOM 760 O O . ARG A 1 107 ? 5.659 -17.530 0.066 1.00 75.19 107 ARG A O 1
ATOM 767 N N . ARG A 1 108 ? 6.950 -16.583 -1.522 1.00 67.31 108 ARG A N 1
ATOM 768 C CA . ARG A 1 108 ? 7.097 -17.807 -2.308 1.00 67.31 108 ARG A CA 1
ATOM 769 C C . ARG A 1 108 ? 8.014 -18.770 -1.560 1.00 67.31 108 ARG A C 1
ATOM 771 O O . ARG A 1 108 ? 9.223 -18.801 -1.768 1.00 67.31 108 ARG A O 1
ATOM 778 N N . ILE A 1 109 ? 7.443 -19.577 -0.67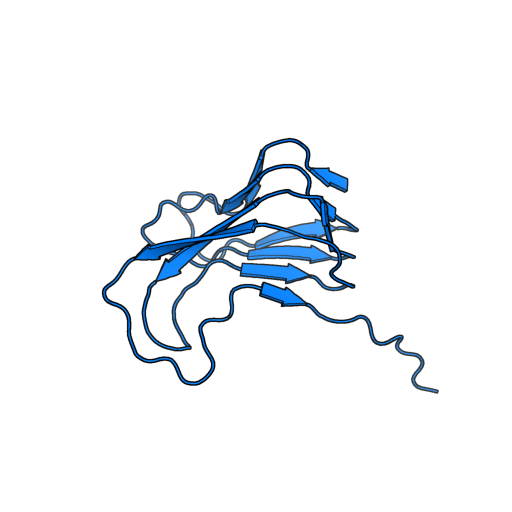2 1.00 66.12 109 ILE A N 1
ATOM 779 C CA . ILE A 1 109 ? 8.114 -20.785 -0.197 1.00 66.12 109 ILE A CA 1
ATOM 780 C C . ILE A 1 109 ? 8.208 -21.733 -1.393 1.00 66.12 109 ILE A C 1
ATOM 782 O O . ILE A 1 109 ? 7.189 -22.200 -1.895 1.00 66.12 109 ILE A O 1
ATOM 786 N N . ASP A 1 110 ? 9.425 -21.941 -1.904 1.00 62.66 110 ASP A N 1
ATOM 787 C CA . ASP A 1 110 ? 9.704 -22.877 -2.996 1.00 62.66 110 ASP A CA 1
ATOM 788 C C . ASP A 1 110 ? 9.000 -24.208 -2.692 1.00 62.66 110 ASP A C 1
ATOM 790 O O . ASP A 1 110 ? 9.354 -24.903 -1.737 1.00 62.66 110 ASP A O 1
ATOM 794 N N . GLN A 1 111 ? 7.955 -24.539 -3.457 1.00 51.41 111 GLN A N 1
ATOM 795 C CA . GLN A 1 111 ? 7.179 -25.769 -3.304 1.00 51.41 111 GLN A CA 1
ATOM 796 C C . GLN A 1 111 ? 7.969 -26.988 -3.805 1.00 51.41 111 GLN A C 1
ATOM 798 O O . GLN A 1 111 ? 7.463 -27.817 -4.559 1.00 51.41 111 GLN A O 1
ATOM 803 N N . ARG A 1 112 ? 9.205 -27.172 -3.335 1.00 48.72 112 ARG A N 1
ATOM 804 C CA . ARG A 1 112 ? 9.783 -28.513 -3.245 1.00 48.72 112 ARG A CA 1
ATOM 805 C C . ARG A 1 112 ? 9.282 -29.169 -1.968 1.00 48.72 112 ARG A C 1
ATOM 807 O O . ARG A 1 112 ? 10.032 -29.379 -1.019 1.00 48.72 112 ARG A O 1
ATOM 814 N N . CYS A 1 113 ? 8.004 -29.536 -1.971 1.00 61.16 113 CYS A N 1
ATOM 815 C CA . CYS A 1 113 ? 7.632 -30.753 -1.267 1.00 61.16 113 CYS A CA 1
ATOM 816 C C . CYS A 1 113 ? 8.314 -31.907 -2.016 1.00 61.16 113 CYS A C 1
ATOM 818 O O . CYS A 1 113 ? 7.953 -32.205 -3.154 1.00 61.16 113 CYS A O 1
ATOM 820 N N . VAL A 1 114 ? 9.360 -32.472 -1.409 1.00 59.00 114 VAL A N 1
ATOM 821 C CA . VAL A 1 114 ? 9.858 -33.816 -1.741 1.00 59.00 114 VAL A CA 1
ATOM 822 C C . VAL A 1 114 ? 8.879 -34.877 -1.262 1.00 59.00 114 VAL A C 1
ATOM 824 O O . VAL A 1 114 ? 8.221 -34.636 -0.224 1.00 59.00 114 VAL A O 1
#

Foldseek 3Di:
DEDLEEAEFEAQPDAQAEDEDEEEYEYNEEYEYNHDLPAAHYEDEYNYEYEYDAYEYEKEWEAEEQPTHIYAYEYQEYYYYDYHYHYPYDYDHYDYDVDHHHYHYNYPPPPPPD